Protein AF-A0A327X269-F1 (afdb_monomer)

Organism: Larkinella arboricola (NCBI:txid643671)

Structure (mmCIF, N/CA/C/O backbone):
data_AF-A0A327X269-F1
#
_entry.id   AF-A0A327X269-F1
#
loop_
_atom_site.group_PDB
_atom_site.id
_atom_site.type_symbol
_atom_site.label_atom_id
_atom_site.label_alt_id
_atom_site.label_comp_id
_atom_site.label_asym_id
_atom_site.label_entity_id
_atom_site.label_seq_id
_atom_site.pdbx_PDB_ins_code
_atom_site.Cartn_x
_atom_site.Cartn_y
_atom_site.Cartn_z
_atom_site.occupancy
_atom_site.B_iso_or_equiv
_atom_site.auth_seq_id
_atom_site.auth_comp_id
_atom_site.auth_asym_id
_atom_site.auth_atom_id
_atom_site.pdbx_PDB_model_num
ATOM 1 N N . MET A 1 1 ? 6.705 -15.113 1.181 1.00 51.88 1 MET A N 1
ATOM 2 C CA . MET A 1 1 ? 6.963 -16.568 1.269 1.00 51.88 1 MET A CA 1
ATOM 3 C C . MET A 1 1 ? 8.344 -16.761 1.868 1.00 51.88 1 MET A C 1
ATOM 5 O O . MET A 1 1 ? 9.308 -16.316 1.262 1.00 51.88 1 MET A O 1
ATOM 9 N N . CYS A 1 2 ? 8.446 -17.345 3.061 1.00 45.03 2 CYS A N 1
ATOM 10 C CA . CYS A 1 2 ? 9.738 -17.686 3.655 1.00 45.03 2 CYS A CA 1
ATOM 11 C C . CYS A 1 2 ? 10.121 -19.100 3.209 1.00 45.03 2 CYS A C 1
ATOM 13 O O . CYS A 1 2 ? 9.447 -20.052 3.601 1.00 45.03 2 CYS A O 1
ATOM 15 N N . SER A 1 3 ? 11.166 -19.236 2.387 1.00 54.25 3 SER A N 1
ATOM 16 C CA . SER A 1 3 ? 11.792 -20.542 2.163 1.00 54.25 3 SER A CA 1
ATOM 17 C C . SER A 1 3 ? 12.498 -20.987 3.448 1.00 54.25 3 SER A C 1
ATOM 19 O O . SER A 1 3 ? 13.149 -20.156 4.093 1.00 54.25 3 SER A O 1
ATOM 21 N N . PRO A 1 4 ? 12.391 -22.268 3.836 1.00 57.03 4 PRO A N 1
ATOM 22 C CA . PRO A 1 4 ? 13.034 -22.803 5.035 1.00 57.03 4 PRO A CA 1
ATOM 23 C C . PRO A 1 4 ? 14.568 -22.668 5.018 1.00 57.03 4 PRO A C 1
ATOM 25 O O . PRO A 1 4 ? 15.184 -22.689 6.080 1.00 57.03 4 PRO A O 1
ATOM 28 N N . GLU A 1 5 ? 15.187 -22.447 3.854 1.00 66.75 5 GLU A N 1
ATOM 29 C CA . GLU A 1 5 ? 16.635 -22.251 3.705 1.00 66.75 5 GLU A CA 1
ATOM 30 C C . GLU A 1 5 ? 17.117 -20.787 3.813 1.00 66.75 5 GLU A C 1
ATOM 32 O O . GLU A 1 5 ? 18.306 -20.519 3.648 1.00 66.75 5 GLU A O 1
ATOM 37 N N . GLY A 1 6 ? 16.236 -19.811 4.076 1.00 62.69 6 GLY A N 1
ATOM 38 C CA . GLY A 1 6 ? 16.614 -18.385 4.055 1.00 62.69 6 GLY A CA 1
ATOM 39 C C . GLY A 1 6 ? 16.885 -17.847 2.643 1.00 62.69 6 GLY A C 1
ATOM 40 O O . GLY A 1 6 ? 17.508 -16.798 2.466 1.00 62.69 6 GLY A O 1
ATOM 41 N N . GLU A 1 7 ? 16.420 -18.571 1.628 1.00 69.81 7 GLU A N 1
ATOM 42 C CA . GLU A 1 7 ? 16.632 -18.243 0.227 1.00 69.81 7 GLU A CA 1
ATOM 43 C C . GLU A 1 7 ? 15.838 -16.991 -0.174 1.00 69.81 7 GLU A C 1
ATOM 45 O O . GLU A 1 7 ? 14.624 -16.886 0.036 1.00 69.81 7 GLU A O 1
ATOM 50 N N . ARG A 1 8 ? 16.533 -16.007 -0.756 1.00 71.38 8 ARG A N 1
ATOM 51 C CA . ARG A 1 8 ? 15.913 -14.769 -1.236 1.00 71.38 8 ARG A CA 1
ATOM 52 C C . ARG A 1 8 ? 15.129 -15.067 -2.514 1.00 71.38 8 ARG A C 1
ATOM 54 O O . ARG A 1 8 ? 15.702 -15.124 -3.596 1.00 71.38 8 ARG A O 1
ATOM 61 N N . SER A 1 9 ? 13.815 -15.204 -2.382 1.00 76.75 9 SER A N 1
ATOM 62 C CA . SER A 1 9 ? 12.908 -15.344 -3.522 1.00 76.75 9 SER A CA 1
ATOM 63 C C . SER A 1 9 ? 12.519 -13.977 -4.079 1.00 76.75 9 SER A C 1
ATOM 65 O O . SER A 1 9 ? 12.079 -13.093 -3.341 1.00 76.75 9 SER A O 1
ATOM 67 N N . THR A 1 10 ? 12.672 -13.795 -5.389 1.00 83.75 10 THR A N 1
ATOM 68 C CA . THR A 1 10 ? 12.189 -12.608 -6.101 1.00 83.75 10 THR A CA 1
ATOM 69 C C . THR A 1 10 ? 10.934 -12.972 -6.877 1.00 83.75 10 THR A C 1
ATOM 71 O O . THR A 1 10 ? 10.952 -13.873 -7.711 1.00 83.75 10 THR A O 1
ATOM 74 N N . HIS A 1 11 ? 9.848 -12.250 -6.611 1.00 84.06 11 HIS A N 1
ATOM 75 C CA . HIS A 1 11 ? 8.597 -12.377 -7.348 1.00 84.06 11 HIS A CA 1
ATOM 76 C C . HIS A 1 11 ? 8.379 -11.119 -8.183 1.00 84.06 11 HIS A C 1
ATOM 78 O O . HIS A 1 11 ? 8.610 -10.006 -7.713 1.00 84.06 11 HIS A O 1
ATOM 84 N N . SER A 1 12 ? 7.929 -11.301 -9.420 1.00 87.31 12 SER A N 1
ATOM 85 C CA . SER A 1 12 ? 7.562 -10.206 -10.312 1.00 87.31 12 SER A CA 1
ATOM 86 C C . SER A 1 12 ? 6.071 -10.281 -10.595 1.00 87.31 12 SER A C 1
ATOM 88 O O . SER A 1 12 ? 5.546 -11.346 -10.915 1.00 87.31 12 SER A O 1
ATOM 90 N N . PHE A 1 13 ? 5.399 -9.146 -10.469 1.00 84.44 13 PHE A N 1
ATOM 91 C CA . PHE A 1 13 ? 3.976 -8.998 -10.731 1.00 84.44 13 PHE A CA 1
ATOM 92 C C . PHE A 1 13 ? 3.776 -7.823 -11.686 1.00 84.44 13 PHE A C 1
ATOM 94 O O . PHE A 1 13 ? 4.472 -6.812 -11.586 1.00 84.44 13 PHE A O 1
ATOM 101 N N . TYR A 1 14 ? 2.848 -7.970 -12.628 1.00 88.75 14 TYR A N 1
ATOM 102 C CA . TYR A 1 14 ? 2.509 -6.932 -13.591 1.00 88.75 14 TYR A CA 1
ATOM 103 C C . TYR A 1 14 ? 1.031 -6.588 -13.446 1.00 88.75 14 TYR A C 1
ATOM 105 O O . TYR A 1 14 ? 0.175 -7.459 -13.592 1.00 88.75 14 TYR A O 1
ATOM 113 N N . SER A 1 15 ? 0.750 -5.315 -13.194 1.00 88.00 15 SER A N 1
ATOM 114 C CA . SER A 1 15 ? -0.589 -4.744 -13.280 1.00 88.00 15 SER A CA 1
ATOM 115 C C . SER A 1 15 ? -0.518 -3.387 -13.987 1.00 88.00 15 SER A C 1
ATOM 117 O O . SER A 1 15 ? 0.473 -2.667 -13.800 1.00 88.00 15 SER A O 1
ATOM 119 N N . PRO A 1 16 ? -1.535 -3.044 -14.805 1.00 86.69 16 PRO A N 1
ATOM 120 C CA . PRO A 1 16 ? -1.662 -1.729 -15.421 1.00 86.69 16 PRO A CA 1
ATOM 121 C C . PRO A 1 16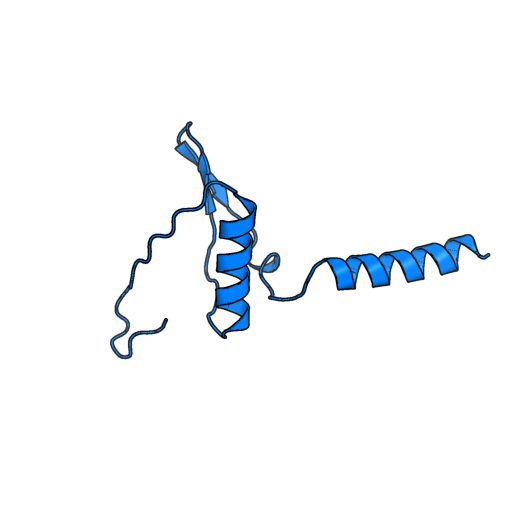 ? -1.960 -0.600 -14.423 1.00 86.69 16 PRO A C 1
ATOM 123 O O . PRO A 1 16 ? -1.764 0.562 -14.776 1.00 86.69 16 PRO A O 1
ATOM 126 N N . THR A 1 17 ? -2.437 -0.903 -13.213 1.00 88.81 17 THR A N 1
ATOM 127 C CA . THR A 1 17 ? -2.789 0.091 -12.190 1.00 88.81 17 THR A CA 1
ATOM 128 C C . THR A 1 17 ? -1.819 0.025 -11.020 1.00 88.81 17 THR A C 1
ATOM 130 O O . THR A 1 17 ? -1.365 -1.040 -10.601 1.00 88.81 17 THR A O 1
ATOM 133 N N . PHE A 1 18 ? -1.480 1.192 -10.479 1.00 84.25 18 PHE A N 1
ATOM 134 C CA . PHE A 1 18 ? -0.593 1.300 -9.325 1.00 84.25 18 PHE A CA 1
ATOM 135 C C . PHE A 1 18 ? -1.238 0.702 -8.066 1.00 84.25 18 PHE A C 1
ATOM 137 O O . PHE A 1 18 ? -0.584 0.041 -7.260 1.00 84.25 18 PHE A O 1
ATOM 144 N N . GLU A 1 19 ? -2.544 0.899 -7.935 1.00 86.56 19 GLU A N 1
ATOM 145 C CA . GLU A 1 19 ? -3.375 0.459 -6.823 1.00 86.56 19 GLU A CA 1
ATOM 146 C C . GLU A 1 19 ? -3.303 -1.056 -6.626 1.00 86.56 19 GLU A C 1
ATOM 148 O O . GLU A 1 19 ? -3.201 -1.519 -5.492 1.00 86.56 19 GLU A O 1
ATOM 153 N N . ASP A 1 20 ? -3.260 -1.832 -7.708 1.00 88.31 20 ASP A N 1
ATOM 154 C CA . ASP A 1 20 ? -3.163 -3.290 -7.627 1.00 88.31 20 ASP A CA 1
ATOM 155 C C . ASP A 1 20 ? -1.840 -3.743 -6.997 1.00 88.31 20 ASP A C 1
ATOM 157 O O . ASP A 1 20 ? -1.817 -4.703 -6.223 1.00 88.31 20 ASP A O 1
ATOM 161 N N . HIS A 1 21 ? -0.734 -3.041 -7.276 1.00 88.50 21 HIS A N 1
ATOM 162 C CA . HIS A 1 21 ? 0.563 -3.328 -6.648 1.00 88.50 21 HIS A CA 1
ATOM 163 C C . HIS A 1 21 ? 0.519 -3.046 -5.145 1.00 88.50 21 HIS A C 1
ATOM 165 O O . HIS A 1 21 ? 1.038 -3.826 -4.346 1.00 88.50 21 HIS A O 1
ATOM 171 N N . MET A 1 22 ? -0.157 -1.969 -4.743 1.00 87.62 22 MET A N 1
ATOM 172 C CA . MET A 1 22 ? -0.340 -1.616 -3.332 1.00 87.62 22 MET A CA 1
ATOM 173 C C . MET A 1 22 ? -1.230 -2.628 -2.602 1.00 87.62 22 MET A C 1
ATOM 175 O O . MET A 1 22 ? -0.919 -3.043 -1.480 1.00 87.62 22 MET A O 1
ATOM 179 N N . VAL A 1 23 ? -2.311 -3.078 -3.246 1.00 87.56 23 VAL A N 1
ATOM 180 C CA . VAL A 1 23 ? -3.190 -4.136 -2.728 1.00 87.56 23 VAL A CA 1
ATOM 181 C C . VAL A 1 23 ? -2.424 -5.446 -2.580 1.00 87.56 23 VAL A C 1
ATOM 183 O O . VAL A 1 23 ? -2.571 -6.118 -1.560 1.00 87.56 23 VAL A O 1
ATOM 186 N N . MET A 1 24 ? -1.567 -5.797 -3.539 1.00 87.81 24 MET A N 1
ATOM 187 C CA . MET A 1 24 ? -0.728 -6.994 -3.471 1.00 87.81 24 MET A CA 1
ATOM 188 C C . MET A 1 24 ? 0.230 -6.946 -2.273 1.00 87.81 24 MET A C 1
ATOM 190 O O . MET A 1 24 ? 0.256 -7.895 -1.486 1.00 87.81 24 MET A O 1
ATOM 194 N N . LEU A 1 25 ? 0.933 -5.825 -2.063 1.00 87.94 25 LEU A N 1
ATOM 195 C CA . LEU A 1 25 ? 1.807 -5.640 -0.896 1.00 87.94 25 LEU A CA 1
ATOM 196 C C . LEU A 1 25 ? 1.030 -5.756 0.421 1.00 87.94 25 LEU A C 1
ATOM 198 O O . LEU A 1 25 ? 1.441 -6.491 1.319 1.00 87.94 25 LEU A O 1
ATOM 202 N N . THR A 1 26 ? -0.127 -5.097 0.508 1.00 87.62 26 THR A N 1
ATOM 203 C CA . THR A 1 26 ? -1.010 -5.162 1.686 1.00 87.62 26 THR A CA 1
ATOM 204 C C . THR A 1 26 ? -1.478 -6.595 1.945 1.00 87.62 26 THR A C 1
ATOM 206 O O . THR A 1 26 ? -1.456 -7.078 3.073 1.00 87.62 26 THR A O 1
ATOM 209 N N . THR A 1 27 ? -1.838 -7.318 0.886 1.00 87.38 27 THR A N 1
ATOM 210 C CA . THR A 1 27 ? -2.285 -8.713 0.950 1.00 87.38 27 THR A CA 1
ATOM 211 C C . THR A 1 27 ? -1.177 -9.632 1.460 1.00 87.38 27 THR A C 1
ATOM 213 O O . THR A 1 27 ? -1.431 -10.501 2.293 1.00 87.38 27 THR A O 1
ATOM 216 N N . CYS A 1 28 ? 0.071 -9.426 1.024 1.00 85.75 28 CYS A N 1
ATOM 217 C CA . CYS A 1 28 ? 1.212 -10.159 1.567 1.00 85.75 28 CYS A CA 1
ATOM 218 C C . CYS A 1 28 ? 1.346 -9.958 3.081 1.00 85.75 28 CYS A C 1
ATOM 220 O O . CYS A 1 28 ? 1.579 -10.942 3.789 1.00 85.75 28 CYS A O 1
ATOM 222 N N . VAL A 1 29 ? 1.160 -8.732 3.576 1.00 87.50 29 VAL A N 1
ATOM 223 C CA . VAL A 1 29 ? 1.211 -8.448 5.018 1.00 87.50 29 VAL A CA 1
ATOM 224 C C . VAL A 1 29 ? 0.065 -9.125 5.766 1.00 87.50 29 VAL A C 1
ATOM 226 O O . VAL A 1 29 ? 0.306 -9.797 6.767 1.00 87.50 29 VAL A O 1
ATOM 229 N N . ILE A 1 30 ? -1.158 -9.057 5.233 1.00 87.94 30 ILE A N 1
ATOM 230 C CA . ILE A 1 30 ? -2.343 -9.711 5.817 1.00 87.94 30 ILE A CA 1
ATOM 231 C C . ILE A 1 30 ? -2.150 -11.231 5.948 1.00 87.94 30 ILE A C 1
ATOM 233 O O . ILE A 1 30 ? -2.553 -11.818 6.949 1.00 87.94 30 ILE A O 1
ATOM 237 N N . TYR A 1 31 ? -1.481 -11.878 4.988 1.00 88.00 31 TYR A N 1
ATOM 238 C CA . TYR A 1 31 ? -1.146 -13.309 5.058 1.00 88.00 31 TYR A CA 1
ATOM 239 C C . TYR A 1 31 ? 0.041 -13.641 5.983 1.00 88.00 31 TYR A C 1
ATOM 241 O O . TYR A 1 31 ? 0.552 -14.761 5.955 1.00 88.00 31 TYR A O 1
ATOM 249 N N . GLY A 1 32 ? 0.490 -12.690 6.805 1.00 84.75 32 GLY A N 1
ATOM 250 C CA . GLY A 1 32 ? 1.512 -12.896 7.831 1.00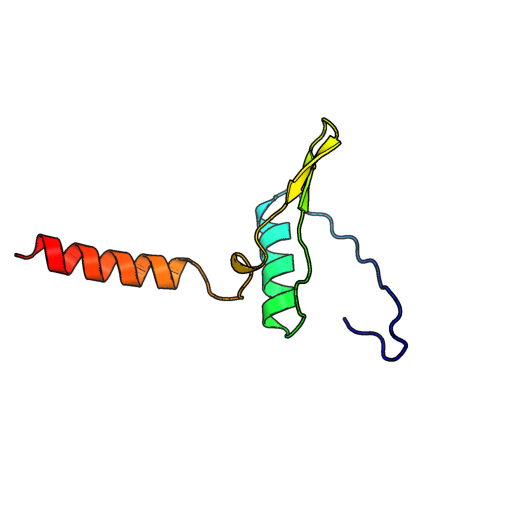 84.75 32 GLY A CA 1
ATOM 251 C C . GLY A 1 32 ? 2.949 -12.712 7.348 1.00 84.75 32 GLY A C 1
ATOM 252 O O . GLY A 1 32 ? 3.877 -13.101 8.055 1.00 84.75 32 GLY A O 1
ATOM 253 N N . ASN A 1 33 ? 3.168 -12.134 6.161 1.00 85.31 33 ASN A N 1
ATOM 254 C CA . ASN A 1 33 ? 4.520 -11.756 5.748 1.00 85.31 33 ASN A CA 1
ATOM 255 C C . ASN A 1 33 ? 4.894 -10.409 6.381 1.00 85.31 33 ASN A C 1
ATOM 257 O O . ASN A 1 33 ? 4.087 -9.488 6.432 1.00 85.31 33 ASN A O 1
ATOM 261 N N . GLN A 1 34 ? 6.142 -10.264 6.817 1.00 85.69 34 GLN A N 1
ATOM 262 C CA . GLN A 1 34 ? 6.652 -8.977 7.280 1.00 85.69 34 GLN A CA 1
ATOM 263 C C . GLN A 1 34 ? 7.155 -8.152 6.091 1.00 85.69 34 GLN A C 1
ATOM 265 O O . GLN A 1 34 ? 8.040 -8.593 5.354 1.00 85.69 34 GLN A O 1
ATOM 270 N N . LEU A 1 35 ? 6.624 -6.940 5.920 1.00 87.75 35 LEU 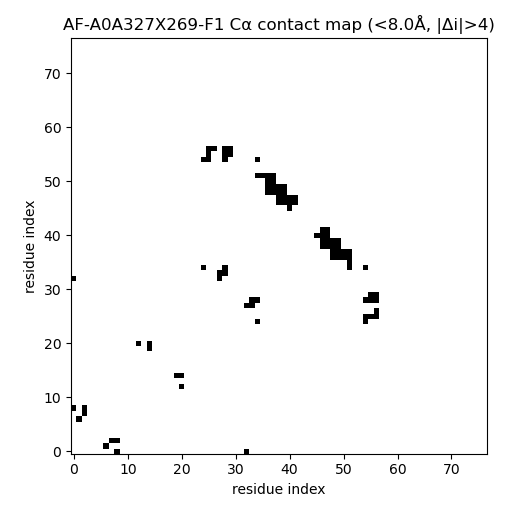A N 1
ATOM 271 C CA . LEU A 1 35 ? 7.157 -5.982 4.955 1.00 87.75 35 LEU A CA 1
ATOM 272 C C . LEU A 1 35 ? 8.356 -5.249 5.572 1.00 87.75 35 LEU A C 1
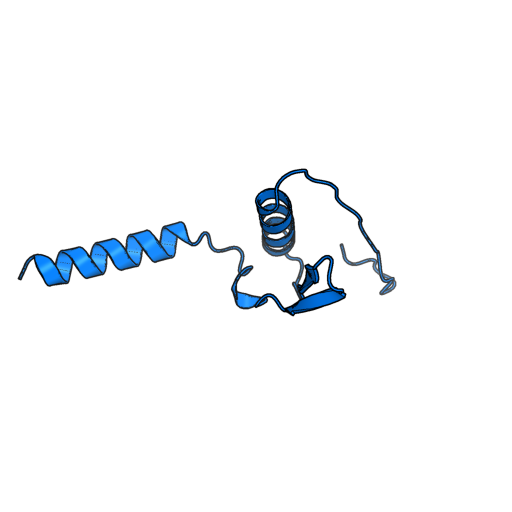ATOM 274 O O . LEU A 1 35 ? 8.202 -4.498 6.531 1.00 87.75 35 LEU A O 1
ATOM 278 N N . LEU A 1 36 ? 9.556 -5.480 5.032 1.00 89.00 36 LEU A N 1
ATOM 279 C CA . LEU A 1 36 ? 10.792 -4.851 5.522 1.00 89.00 36 LEU A CA 1
ATOM 280 C C . LEU A 1 36 ? 11.084 -3.510 4.842 1.00 89.00 36 LEU A C 1
ATOM 282 O O . LEU A 1 36 ? 11.598 -2.587 5.468 1.00 89.00 36 LEU A O 1
ATOM 286 N N . SER A 1 37 ? 10.785 -3.411 3.550 1.00 89.81 37 SER A N 1
ATOM 287 C CA . SER A 1 37 ? 10.964 -2.193 2.770 1.00 89.81 37 SER A CA 1
ATOM 288 C C . SER A 1 37 ? 10.055 -2.202 1.547 1.00 89.81 37 SER A C 1
AT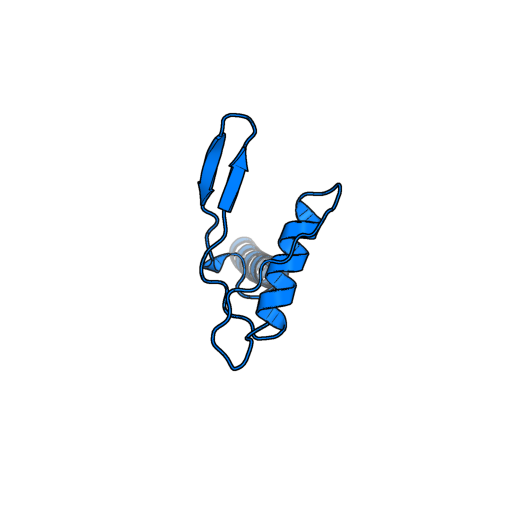OM 290 O O . SER A 1 37 ? 9.750 -3.256 0.986 1.00 89.81 37 SER A O 1
ATOM 292 N N . ALA A 1 38 ? 9.633 -1.012 1.131 1.00 90.12 38 ALA A N 1
ATOM 293 C CA . ALA A 1 38 ? 8.906 -0.785 -0.107 1.00 90.12 38 ALA A CA 1
ATOM 294 C C . ALA A 1 38 ? 9.409 0.514 -0.744 1.00 90.12 38 ALA A C 1
ATOM 296 O O . ALA A 1 38 ? 9.721 1.483 -0.047 1.00 90.12 38 ALA A O 1
ATOM 297 N N . TYR A 1 39 ? 9.542 0.523 -2.066 1.00 90.81 39 TYR A N 1
ATOM 298 C CA . TYR A 1 39 ? 10.018 1.687 -2.800 1.00 90.81 39 TYR A CA 1
ATOM 299 C C . TYR A 1 39 ? 9.469 1.707 -4.224 1.00 90.81 39 TYR A C 1
ATOM 301 O O . TYR A 1 39 ? 9.179 0.665 -4.812 1.00 90.81 39 TYR A O 1
ATOM 309 N N . LEU A 1 40 ? 9.362 2.911 -4.775 1.00 89.94 40 LEU A N 1
ATOM 310 C CA . LEU A 1 40 ? 8.992 3.173 -6.158 1.00 89.94 40 LEU A CA 1
ATOM 311 C C . LEU A 1 40 ? 10.203 3.694 -6.905 1.00 89.94 40 LEU A C 1
ATOM 313 O O . LEU A 1 40 ? 10.893 4.592 -6.426 1.00 89.94 40 LEU A O 1
ATOM 317 N N . ILE A 1 41 ? 10.444 3.126 -8.080 1.00 90.50 41 ILE A N 1
ATOM 318 C CA . ILE A 1 41 ? 11.464 3.612 -8.999 1.00 90.50 41 ILE A CA 1
ATOM 319 C C . ILE A 1 41 ? 10.747 4.359 -10.114 1.00 90.50 41 ILE A C 1
ATOM 321 O O . ILE A 1 41 ? 9.990 3.769 -10.885 1.00 90.50 41 ILE A O 1
ATOM 325 N N . SER A 1 42 ? 11.001 5.657 -10.193 1.00 88.69 42 SER A N 1
ATOM 326 C CA . SER A 1 42 ? 10.486 6.524 -11.246 1.00 88.69 42 SER A CA 1
ATOM 327 C C . SER A 1 42 ? 11.328 6.408 -12.520 1.00 88.69 42 SER A C 1
ATOM 329 O O . SER A 1 42 ? 12.463 5.924 -12.515 1.00 88.69 42 SER A O 1
ATOM 331 N N .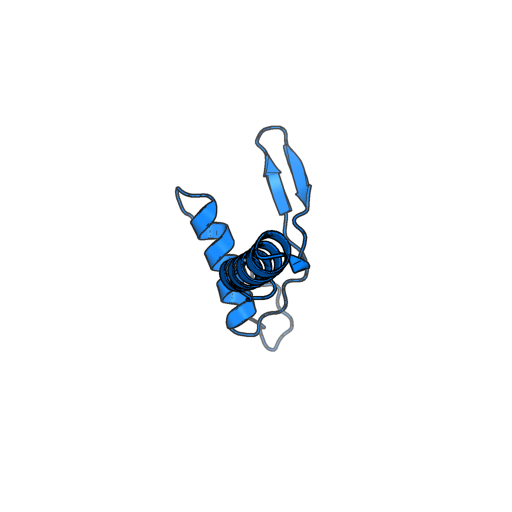 SER A 1 43 ? 10.794 6.894 -13.642 1.00 90.50 43 SER A N 1
ATOM 332 C CA . SER A 1 43 ? 11.482 6.881 -14.943 1.00 90.50 43 SER A CA 1
ATOM 333 C C . SER A 1 43 ? 12.771 7.708 -14.970 1.00 90.50 43 SER A C 1
ATOM 335 O O . SER A 1 43 ? 13.679 7.417 -15.744 1.00 90.50 43 SER A O 1
ATOM 337 N N . ASP A 1 44 ? 12.872 8.722 -14.112 1.00 92.75 44 ASP A N 1
ATOM 338 C CA . ASP A 1 44 ? 14.079 9.527 -13.895 1.00 92.75 44 ASP A CA 1
ATOM 339 C C . ASP A 1 44 ? 15.116 8.829 -12.992 1.00 92.75 44 ASP A C 1
ATOM 341 O O . ASP A 1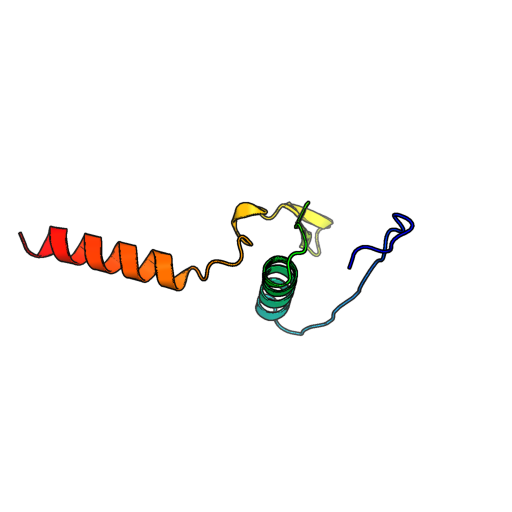 44 ? 16.145 9.414 -1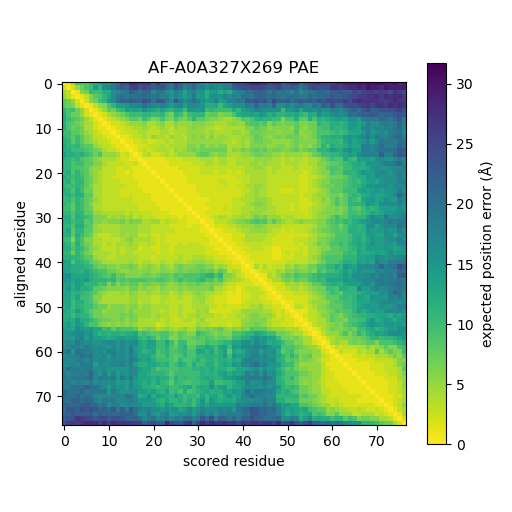2.660 1.00 92.75 44 ASP A O 1
ATOM 345 N N . LYS A 1 45 ? 14.864 7.565 -12.621 1.00 88.44 45 LYS A N 1
ATOM 346 C CA . LYS A 1 45 ? 15.642 6.755 -11.675 1.00 88.44 45 LYS A CA 1
ATOM 347 C C . LYS A 1 45 ? 15.622 7.281 -10.239 1.00 88.44 45 LYS A C 1
ATOM 349 O O . LYS A 1 45 ? 16.416 6.811 -9.422 1.00 88.44 45 LYS A O 1
ATOM 354 N N . SER A 1 46 ? 14.731 8.214 -9.906 1.00 92.69 46 SER A N 1
ATOM 355 C CA . SER A 1 46 ? 14.501 8.571 -8.509 1.00 92.69 46 SER A CA 1
ATOM 356 C C . SER A 1 46 ? 13.846 7.404 -7.766 1.00 92.69 46 SER A C 1
ATOM 358 O O . SER A 1 46 ? 13.059 6.639 -8.330 1.00 92.69 46 SER A O 1
ATOM 360 N N . CYS A 1 47 ? 14.230 7.243 -6.499 1.00 92.50 47 CYS A N 1
ATOM 361 C CA . CYS A 1 47 ? 13.700 6.222 -5.606 1.00 92.50 47 CYS A CA 1
ATOM 362 C C . CYS A 1 47 ? 12.863 6.904 -4.528 1.00 92.50 47 CYS A C 1
ATOM 364 O O . CYS A 1 47 ? 13.387 7.681 -3.726 1.00 92.50 47 CYS A O 1
ATOM 366 N N . THR A 1 48 ? 11.570 6.611 -4.497 1.00 91.69 48 THR A N 1
ATOM 367 C CA . THR A 1 48 ? 10.681 7.050 -3.423 1.00 91.69 48 THR A CA 1
ATOM 368 C C . THR A 1 48 ? 10.468 5.890 -2.469 1.00 91.69 48 THR A C 1
ATOM 370 O O . THR A 1 48 ? 9.848 4.893 -2.830 1.00 91.69 48 THR A O 1
ATOM 373 N N . HIS A 1 49 ? 10.977 6.014 -1.247 1.00 91.25 49 HIS A N 1
ATOM 374 C CA . HIS A 1 49 ? 10.713 5.037 -0.198 1.00 91.25 49 HIS A CA 1
ATOM 375 C C . HIS A 1 49 ? 9.283 5.194 0.311 1.00 91.25 49 HIS A C 1
ATOM 377 O O . HIS A 1 49 ? 8.856 6.294 0.656 1.00 91.25 49 HIS A O 1
ATOM 383 N N . LEU A 1 50 ? 8.554 4.085 0.349 1.00 88.81 50 LEU A N 1
ATOM 384 C CA . LEU A 1 50 ? 7.219 4.026 0.923 1.00 88.81 50 LEU A CA 1
ATOM 385 C C . LEU A 1 50 ? 7.326 3.631 2.395 1.00 88.81 50 LEU A C 1
ATOM 387 O O . LEU A 1 50 ? 8.109 2.747 2.755 1.00 88.81 50 LEU A O 1
ATOM 391 N N . SER A 1 51 ? 6.520 4.266 3.241 1.00 87.31 51 SER A N 1
ATOM 392 C CA . SER A 1 51 ? 6.436 3.903 4.654 1.00 87.31 51 SER A CA 1
ATOM 393 C C . SER A 1 51 ? 5.829 2.513 4.794 1.00 87.31 51 SER A C 1
ATOM 395 O O . SER A 1 51 ? 4.700 2.282 4.373 1.00 87.31 51 SER A O 1
ATOM 397 N N . VAL A 1 52 ? 6.558 1.589 5.421 1.00 86.56 52 VAL A N 1
ATOM 398 C CA . VAL A 1 52 ? 6.053 0.236 5.719 1.00 86.56 52 VAL A CA 1
ATOM 399 C C . VAL A 1 52 ? 4.816 0.260 6.620 1.00 86.56 52 VAL A C 1
ATOM 401 O O . VAL A 1 52 ? 3.944 -0.589 6.484 1.00 86.56 52 VAL A O 1
ATOM 404 N N . GLU A 1 53 ? 4.699 1.286 7.464 1.00 82.19 53 GLU A N 1
ATOM 405 C CA . GLU A 1 53 ? 3.535 1.569 8.314 1.00 82.19 53 GLU A CA 1
ATOM 406 C C . GLU A 1 53 ? 2.247 1.791 7.506 1.00 82.19 53 GLU A C 1
ATOM 408 O O . GLU A 1 53 ? 1.158 1.561 8.017 1.00 82.19 53 GLU A O 1
ATOM 413 N N . ALA A 1 54 ? 2.355 2.190 6.233 1.00 80.88 54 ALA A N 1
ATOM 414 C CA . ALA A 1 54 ? 1.203 2.342 5.347 1.00 80.88 54 ALA A CA 1
ATOM 415 C C . ALA A 1 54 ? 0.620 0.995 4.872 1.00 80.88 54 ALA A C 1
ATOM 417 O O . ALA A 1 54 ? -0.435 0.977 4.242 1.00 80.88 54 ALA A O 1
ATOM 418 N N . PHE A 1 55 ? 1.305 -0.119 5.148 1.00 84.69 55 PHE A N 1
ATOM 419 C CA . PHE A 1 55 ? 0.916 -1.476 4.761 1.00 84.69 55 PHE A CA 1
ATOM 420 C C . PHE A 1 55 ? 0.707 -2.364 5.990 1.00 84.69 55 PHE A C 1
ATOM 422 O O . PHE A 1 55 ? 1.094 -3.527 5.999 1.00 84.69 55 PHE A O 1
ATOM 429 N N . ASP A 1 56 ? 0.102 -1.824 7.041 1.00 77.31 56 ASP A N 1
ATOM 430 C CA . ASP A 1 56 ? -0.186 -2.535 8.292 1.00 77.31 56 ASP A CA 1
ATOM 431 C C . ASP A 1 56 ? -1.331 -3.565 8.173 1.00 77.31 56 ASP A C 1
ATOM 433 O O . ASP A 1 56 ? -1.639 -4.278 9.126 1.00 77.31 56 ASP A O 1
ATOM 437 N N . GLY A 1 57 ? -1.958 -3.662 6.996 1.00 73.00 57 GLY A N 1
ATOM 438 C CA . GLY A 1 57 ? -3.109 -4.529 6.746 1.00 73.00 57 GLY A CA 1
ATOM 439 C C . GLY A 1 57 ? -4.430 -3.948 7.253 1.00 73.00 57 GLY A C 1
ATOM 440 O O . GLY A 1 57 ? -5.479 -4.568 7.061 1.00 73.00 57 GLY A O 1
ATOM 441 N N . THR A 1 58 ? -4.412 -2.754 7.852 1.00 73.25 58 THR A N 1
ATOM 442 C CA . THR A 1 58 ? -5.608 -2.073 8.332 1.00 73.25 58 THR A CA 1
ATOM 443 C C . THR A 1 58 ? -6.154 -1.179 7.218 1.00 73.25 58 THR A C 1
ATOM 445 O O . THR A 1 58 ? -5.481 -0.254 6.765 1.00 73.25 58 THR A O 1
ATOM 448 N N . PRO A 1 59 ? -7.391 -1.392 6.739 1.00 68.31 59 PRO A N 1
ATOM 449 C CA . PRO A 1 59 ? -7.945 -0.539 5.698 1.00 68.31 59 PRO A CA 1
ATOM 450 C C . PRO A 1 59 ? -8.097 0.896 6.214 1.00 68.31 59 PRO A C 1
ATOM 452 O O . PRO A 1 59 ? -8.758 1.130 7.222 1.00 68.31 59 PRO A O 1
ATOM 455 N N . ILE A 1 60 ? -7.560 1.882 5.488 1.00 73.12 60 ILE A N 1
ATOM 456 C CA . ILE A 1 60 ? -7.647 3.307 5.864 1.00 73.12 60 ILE A CA 1
ATO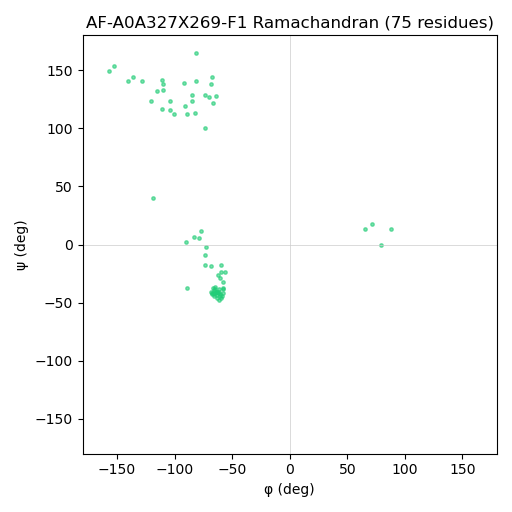M 457 C C . ILE A 1 60 ? -9.092 3.795 6.063 1.00 73.12 60 ILE A C 1
ATOM 459 O O . ILE A 1 60 ? -9.342 4.734 6.815 1.00 73.12 60 ILE A O 1
ATOM 463 N N . GLY A 1 61 ? -10.066 3.116 5.447 1.00 72.69 61 GLY A N 1
ATOM 464 C CA . GLY A 1 61 ? -11.490 3.387 5.631 1.00 72.69 61 GLY A CA 1
ATOM 465 C C . GLY A 1 61 ? -11.961 3.286 7.086 1.00 72.69 61 GLY A C 1
ATOM 466 O O . GLY A 1 61 ? -12.830 4.058 7.484 1.00 72.69 61 GLY A O 1
ATOM 467 N N . SER A 1 62 ? -11.374 2.404 7.905 1.00 71.50 62 SER A N 1
ATOM 468 C CA . SER A 1 62 ? -11.724 2.313 9.332 1.00 71.50 62 SER A CA 1
ATOM 469 C C . SER A 1 62 ? -11.265 3.553 10.102 1.00 71.50 62 SER A C 1
ATOM 471 O O . SER A 1 62 ? -12.019 4.094 10.911 1.00 71.50 62 SER A O 1
ATOM 473 N N . HIS A 1 63 ? -10.068 4.050 9.790 1.00 74.31 63 HIS A N 1
ATOM 474 C CA . HIS A 1 63 ? -9.520 5.280 10.354 1.00 74.31 63 HIS A CA 1
ATOM 475 C C . HIS A 1 63 ? -10.327 6.505 9.913 1.00 74.31 63 HIS A C 1
ATOM 477 O O . HIS A 1 63 ? -10.658 7.350 10.740 1.00 74.31 63 HIS A O 1
ATOM 483 N N . LEU A 1 64 ? -10.719 6.574 8.636 1.00 82.06 64 LEU A N 1
ATOM 484 C CA . LEU A 1 64 ? -11.551 7.661 8.115 1.00 82.06 64 LEU A CA 1
ATOM 485 C C . LEU A 1 64 ? -12.946 7.685 8.749 1.00 82.06 64 LEU A C 1
ATOM 487 O O . LEU A 1 64 ? -13.417 8.756 9.114 1.00 82.06 64 LEU A O 1
ATOM 491 N N . GLN A 1 65 ? -13.583 6.528 8.951 1.00 82.56 65 GLN A N 1
ATOM 492 C CA . GLN A 1 65 ? -14.869 6.461 9.656 1.00 82.56 65 GLN A CA 1
ATOM 493 C C . GLN A 1 65 ? -14.762 6.880 11.125 1.00 82.56 65 GLN A C 1
ATOM 495 O O . GLN A 1 65 ? -15.678 7.508 11.659 1.00 82.56 65 GLN A O 1
ATOM 500 N N . ALA A 1 66 ? -13.673 6.513 11.806 1.00 85.19 66 ALA A N 1
ATOM 501 C CA . ALA A 1 66 ? -13.435 6.948 13.179 1.00 85.19 66 ALA A CA 1
ATOM 502 C C . ALA A 1 66 ? -13.273 8.473 13.244 1.00 85.19 66 ALA A C 1
ATOM 504 O O . ALA A 1 66 ? -13.938 9.128 14.047 1.00 85.19 66 ALA A O 1
ATOM 505 N N . LEU A 1 67 ? -12.472 9.029 12.333 1.00 88.44 67 LEU A N 1
ATOM 506 C CA . LEU A 1 67 ? -12.251 10.466 12.210 1.00 88.44 67 LEU A CA 1
ATOM 507 C C . LEU A 1 67 ? -13.555 11.216 11.902 1.00 88.44 67 LEU A C 1
ATOM 509 O O . LEU A 1 67 ? -13.853 12.225 12.534 1.00 88.44 67 LEU A O 1
ATOM 513 N N . GLU A 1 68 ? -14.367 10.702 10.976 1.00 91.00 68 GLU A N 1
ATOM 514 C CA . GLU A 1 68 ? -15.668 11.276 10.623 1.00 91.00 68 GLU A CA 1
ATOM 515 C C . GLU A 1 68 ? -16.604 11.336 11.839 1.00 91.00 68 GLU A C 1
ATOM 517 O O . GLU A 1 68 ? -17.222 12.370 12.099 1.00 91.00 68 GLU A O 1
ATOM 522 N N . LYS A 1 69 ? -16.668 10.261 12.636 1.00 89.94 69 LYS A N 1
ATOM 523 C CA . LYS A 1 69 ? -17.472 10.226 13.868 1.00 89.94 69 LYS A CA 1
ATOM 524 C C . LYS A 1 69 ? -16.999 11.238 14.907 1.00 89.94 69 LYS A C 1
ATOM 526 O O . LYS A 1 69 ? -17.829 11.846 15.582 1.00 89.94 69 LYS A O 1
ATOM 531 N N . GLU A 1 70 ? -15.690 11.402 15.075 1.00 91.62 70 GLU A N 1
ATOM 532 C CA . GLU A 1 70 ? -15.137 12.413 15.982 1.00 91.62 70 GLU A CA 1
ATOM 533 C C . GLU A 1 70 ? -15.447 13.829 15.499 1.00 91.62 70 GLU A C 1
ATOM 535 O O . GLU A 1 70 ? -15.875 14.671 16.288 1.00 91.62 70 GLU A O 1
ATOM 540 N N . TYR A 1 71 ? -15.330 14.070 14.194 1.00 92.00 71 TYR A N 1
ATOM 541 C CA . TYR A 1 71 ? -15.635 15.363 13.593 1.00 92.00 71 TYR A CA 1
ATOM 542 C C . TYR A 1 71 ? -17.111 15.742 13.764 1.00 92.00 71 TYR A C 1
ATOM 544 O O . TYR A 1 71 ? -17.425 16.861 14.170 1.00 92.00 71 TYR A O 1
ATOM 552 N N . GLN A 1 72 ? -18.028 14.793 13.547 1.00 90.31 72 GLN A N 1
ATOM 553 C CA . GLN A 1 72 ? -19.459 15.013 13.774 1.00 90.31 72 GLN A CA 1
ATOM 554 C C . GLN A 1 72 ? -19.780 15.343 15.235 1.00 90.31 72 GLN A C 1
ATOM 556 O O . GLN A 1 72 ? -20.609 16.214 15.482 1.00 90.31 72 GLN A O 1
ATOM 561 N N . LYS A 1 73 ? -19.102 14.710 16.205 1.00 89.44 73 LYS A N 1
ATOM 562 C CA . LYS A 1 73 ? -19.279 15.033 17.632 1.00 89.44 73 LYS A CA 1
ATOM 563 C C . LYS A 1 73 ? -18.890 16.474 17.950 1.00 89.44 73 LYS A C 1
ATOM 565 O O . LYS A 1 73 ? -19.598 17.125 18.711 1.00 89.44 73 LYS A O 1
ATOM 570 N N . ILE A 1 74 ? -17.796 16.966 17.370 1.00 89.69 74 ILE A N 1
ATOM 571 C CA . ILE A 1 74 ? -17.329 18.345 17.573 1.00 89.69 74 ILE A CA 1
ATOM 572 C C . ILE A 1 74 ? -18.309 19.348 16.955 1.00 89.69 74 ILE A C 1
ATOM 574 O O . ILE A 1 74 ? -18.619 20.355 17.578 1.00 89.69 74 ILE A O 1
ATOM 578 N N . LEU A 1 75 ? -18.818 19.065 15.753 1.00 88.62 75 LEU A N 1
ATOM 579 C CA . LEU A 1 75 ? -19.756 19.946 15.049 1.00 88.62 75 LEU A CA 1
ATOM 580 C C . LEU A 1 75 ? -21.178 19.944 15.628 1.00 88.62 75 LEU A C 1
ATOM 582 O O . LEU A 1 75 ? -21.959 20.835 15.313 1.00 88.62 75 LEU A O 1
ATOM 586 N N . SER A 1 76 ? -21.532 18.939 16.432 1.00 73.50 76 SER A N 1
ATOM 587 C CA . SER A 1 76 ? -22.835 18.851 17.105 1.00 73.50 76 SER A CA 1
ATOM 588 C C . SER A 1 76 ? -22.932 19.638 18.424 1.00 73.50 76 SER A C 1
ATOM 590 O O . SER A 1 76 ? -23.939 19.504 19.120 1.00 73.50 76 SER A O 1
ATOM 592 N N . VAL A 1 77 ? -21.900 20.422 18.770 1.00 53.34 77 VAL A N 1
ATOM 593 C CA . VAL A 1 77 ? -21.840 21.317 19.945 1.00 53.34 77 VAL A CA 1
ATOM 594 C C . VAL A 1 77 ? -22.121 22.760 19.546 1.00 53.34 77 VAL A C 1
ATOM 596 O O . VAL A 1 77 ? -21.550 23.212 18.530 1.00 53.34 77 VAL A O 1
#

Nearest PDB structures (foldseek):
  2o2v-assembly1_A  TM=2.925E-01  e=2.757E+00  Homo sapiens
  6wq2-assembly1_B  TM=3.870E-01  e=4.722E+00  Sulfolobus islandicus filamentous virus
  1ult-assembly1_B  TM=3.552E-01  e=7.560E+00  Thermus thermophilus

Solvent-accessible surface area (backbone atoms only — not comparable to full-atom values): 5065 Å² total; per-residue (Å²): 132,84,50,96,82,74,56,88,80,87,85,88,86,87,69,99,48,71,64,58,56,53,50,50,55,24,48,45,30,64,75,71,42,84,76,87,77,48,71,46,75,46,96,88,68,48,74,47,75,48,66,55,79,82,42,73,55,68,62,66,66,60,57,51,53,51,50,50,55,54,51,52,57,62,69,73,106

pLDDT: mean 82.65, std 10.56, range [45.03, 92.75]

Secondary structure (DSSP, 8-state):
---TT----------SSHHHHHHHHHHHHHTT-----EEEE-TT--EEEEPGGGGSS--HHHHHHHHHHHHHHHHT-

Sequence (77 aa):
MCSPEGERSTHSFYSPTFEDHMVMLTTCVIYGNQLLSAYLISSDKSCTHLSVEAFDGTPIGSHLQALEKEYQKILSV

Foldseek 3Di:
DQDPVNDDDDDDDDDPDPVVVLVVLLVCVVVPDQDPWDWDQDPVRDIGTDDSVVSNNDPCVVVVVVVVVVVVVVVVD

Radius of gyration: 17.32 Å; Cα contacts (8 Å, |Δi|>4): 47; chains: 1; bounding box: 40×44×35 Å

Mean predicted aligned error: 9.28 Å